Protein AF-V9GYW3-F1 (afdb_monomer)

Organism: Homo sapiens (NCBI:txid9606)

InterPro domains:
  IPR007956 Malonyl-CoA decarboxylase, C-terminal [PF05292] (2-86)
  IPR038917 Malonyl-CoA decarboxylase [PTHR28641] (1-86)
  IPR042303 Malonyl-CoA decarboxylase, C-terminal catalytic domain superfamily [G3DSA:3.40.630.150] (1-90)

pLDDT: mean 86.21, std 8.62, range [50.12, 95.06]

Solvent-accessible surface area (backbone atoms only — not comparable to full-atom values): 5738 Å² total; per-residue (Å²): 124,61,68,54,44,48,76,49,65,45,52,50,88,92,45,74,86,50,60,44,34,41,38,37,32,38,54,29,67,51,87,82,90,48,70,63,64,64,74,70,56,73,74,96,51,86,66,77,61,67,93,53,52,74,32,76,43,77,80,45,78,44,74,68,48,77,91,53,69,89,58,70,60,63,64,56,48,51,60,49,49,55,51,45,47,72,76,49,78,82,121

Structure (mmCIF, N/CA/C/O backbone):
data_AF-V9GYW3-F1
#
_entry.id   AF-V9GYW3-F1
#
loop_
_atom_site.group_PDB
_atom_site.id
_atom_site.type_symbol
_atom_site.label_atom_id
_atom_site.label_alt_id
_atom_site.label_comp_id
_atom_site.label_asym_id
_atom_site.label_entity_id
_atom_site.label_seq_id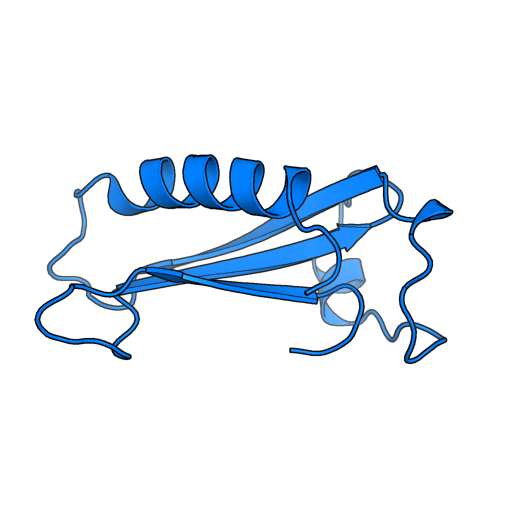
_atom_site.pdbx_PDB_ins_code
_atom_site.Cartn_x
_atom_site.Cartn_y
_atom_site.Cartn_z
_atom_site.occupancy
_atom_site.B_iso_or_equiv
_atom_site.auth_seq_id
_atom_site.auth_comp_id
_atom_site.auth_asym_id
_atom_site.auth_atom_id
_atom_site.pdbx_PDB_model_num
ATOM 1 N N . VAL A 1 1 ? 3.215 10.528 -0.435 1.00 81.75 1 VAL A N 1
ATOM 2 C CA . VAL A 1 1 ? 4.278 9.511 -0.643 1.00 81.75 1 VAL A CA 1
ATOM 3 C C . VAL A 1 1 ? 4.887 9.708 -2.024 1.00 81.75 1 VAL A C 1
ATOM 5 O O . VAL A 1 1 ? 4.249 10.372 -2.828 1.00 81.75 1 VAL A O 1
ATOM 8 N N . GLY A 1 2 ? 6.115 9.234 -2.260 1.00 87.31 2 GLY A N 1
ATOM 9 C CA . GLY A 1 2 ? 6.819 9.410 -3.541 1.00 87.31 2 GLY A CA 1
ATOM 10 C C . GLY A 1 2 ? 6.307 8.500 -4.671 1.00 87.31 2 GLY A C 1
ATOM 11 O O . GLY A 1 2 ? 5.379 7.718 -4.444 1.00 87.31 2 GLY A O 1
ATOM 12 N N . PRO A 1 3 ? 6.916 8.573 -5.870 1.00 89.31 3 PRO A N 1
ATOM 13 C CA . PRO A 1 3 ? 6.555 7.716 -6.997 1.00 89.31 3 PRO A CA 1
ATOM 14 C C . PRO A 1 3 ? 6.794 6.235 -6.672 1.00 89.31 3 PRO A C 1
ATOM 16 O O . PRO A 1 3 ? 7.640 5.881 -5.851 1.00 89.31 3 PRO A O 1
ATOM 19 N N . TYR A 1 4 ? 6.014 5.365 -7.305 1.00 91.38 4 TYR A N 1
ATOM 20 C CA . TYR A 1 4 ? 5.945 3.915 -7.103 1.00 91.38 4 TYR A CA 1
ATOM 21 C C . TYR A 1 4 ? 5.581 3.489 -5.677 1.00 91.38 4 TYR A C 1
ATOM 23 O O . TYR A 1 4 ? 5.734 2.321 -5.303 1.00 91.38 4 TYR A O 1
ATOM 31 N N . ARG A 1 5 ? 5.096 4.418 -4.849 1.00 92.94 5 ARG A N 1
ATOM 32 C CA . ARG A 1 5 ? 4.664 4.156 -3.478 1.00 92.94 5 ARG A CA 1
ATOM 33 C C . ARG A 1 5 ? 3.244 4.655 -3.289 1.00 92.94 5 ARG A C 1
ATOM 35 O O . ARG A 1 5 ? 2.885 5.756 -3.702 1.00 92.94 5 ARG A O 1
ATOM 42 N N . ARG A 1 6 ? 2.429 3.841 -2.628 1.00 92.69 6 ARG A N 1
ATOM 43 C CA . ARG A 1 6 ? 1.092 4.218 -2.169 1.00 92.69 6 ARG A CA 1
ATOM 44 C C . ARG A 1 6 ? 1.001 3.979 -0.671 1.00 92.69 6 ARG A C 1
ATOM 46 O O . ARG A 1 6 ? 1.561 3.019 -0.146 1.00 92.69 6 ARG A O 1
ATOM 53 N N . CYS A 1 7 ? 0.319 4.882 0.019 1.00 93.25 7 CYS A N 1
ATOM 54 C CA . CYS A 1 7 ? 0.038 4.766 1.441 1.00 93.25 7 CYS A CA 1
ATOM 55 C C . CYS A 1 7 ? -1.447 5.027 1.634 1.00 93.25 7 CYS A C 1
ATOM 57 O O . CYS A 1 7 ? -1.956 6.074 1.234 1.00 93.25 7 CYS A O 1
ATOM 59 N N . TYR A 1 8 ? -2.127 4.047 2.210 1.00 92.19 8 TYR A N 1
ATOM 60 C CA . TYR A 1 8 ? -3.542 4.114 2.519 1.00 92.19 8 TYR A CA 1
ATOM 61 C C . TYR A 1 8 ? -3.713 4.047 4.021 1.00 92.19 8 TYR A C 1
ATOM 63 O O . TYR A 1 8 ? -2.948 3.380 4.718 1.00 92.19 8 TYR A O 1
ATOM 71 N N . PHE A 1 9 ? -4.759 4.690 4.516 1.00 91.69 9 PHE A N 1
ATOM 72 C CA . PHE A 1 9 ? -5.164 4.525 5.895 1.00 91.69 9 PHE A CA 1
ATOM 73 C C . PHE A 1 9 ? -6.676 4.387 6.001 1.00 91.69 9 PHE A C 1
ATOM 75 O O . PHE A 1 9 ? -7.434 4.924 5.191 1.00 91.69 9 PHE A O 1
ATOM 82 N N . PHE A 1 10 ? -7.110 3.647 7.013 1.00 88.31 10 PHE A N 1
ATOM 83 C CA . PHE A 1 10 ? -8.503 3.597 7.429 1.00 88.31 10 PHE A CA 1
ATOM 8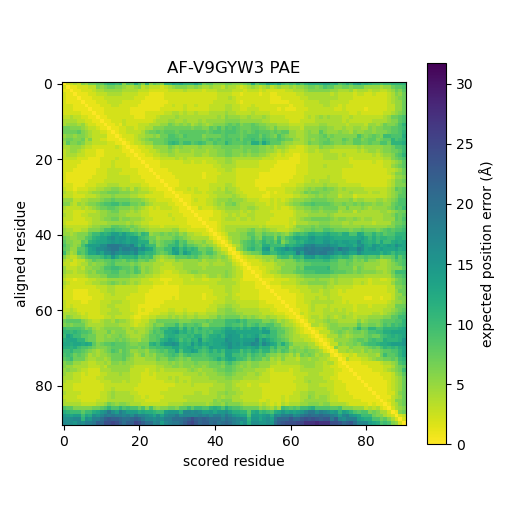4 C C . PHE A 1 10 ? -8.682 4.509 8.639 1.00 88.31 10 PHE A C 1
ATOM 86 O O . PHE A 1 10 ? -7.914 4.398 9.589 1.00 88.31 10 PHE A O 1
ATOM 93 N N . SER A 1 11 ? -9.683 5.386 8.615 1.00 89.38 11 SER A N 1
ATOM 94 C CA . SER A 1 11 ? -10.077 6.224 9.756 1.00 89.38 11 SER A CA 1
ATOM 95 C C . SER A 1 11 ? -11.571 6.058 10.019 1.00 89.38 11 SER A C 1
ATOM 97 O O . SER A 1 11 ? -12.329 5.672 9.125 1.00 89.38 11 SER A O 1
ATOM 99 N N . HIS A 1 12 ? -11.991 6.306 11.256 1.00 86.94 12 HIS A N 1
ATOM 100 C CA . HIS A 1 12 ? -13.404 6.280 11.614 1.00 86.94 12 HIS A CA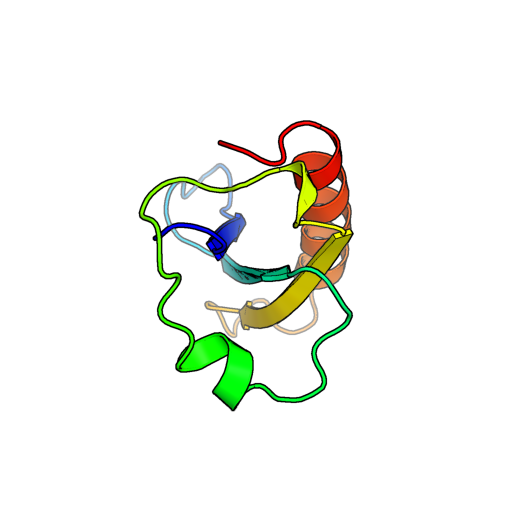 1
ATOM 101 C C . HIS A 1 12 ? -14.079 7.592 11.192 1.00 86.94 12 HIS A C 1
ATOM 103 O O . HIS A 1 12 ? -13.476 8.658 11.283 1.00 86.94 12 HIS A O 1
ATOM 109 N N . CYS A 1 13 ? -15.346 7.546 10.768 1.00 87.31 13 CYS A N 1
ATOM 110 C CA . CYS A 1 13 ? -16.064 8.739 10.296 1.00 87.31 13 CYS A CA 1
ATOM 111 C C . CYS A 1 13 ? -16.172 9.845 11.358 1.00 87.31 13 CYS A C 1
ATOM 113 O O . C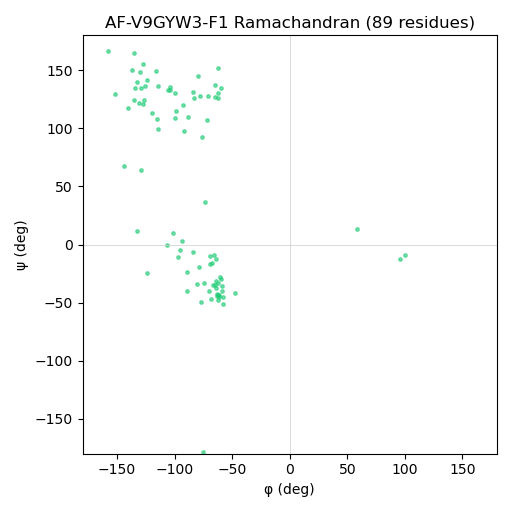YS A 1 13 ? -16.221 11.018 11.004 1.00 87.31 13 CYS A O 1
ATOM 115 N N . SER A 1 14 ? -16.198 9.481 12.644 1.00 88.56 14 SER A N 1
ATOM 116 C CA . SER A 1 14 ? -16.220 10.446 13.755 1.00 88.56 14 SER A CA 1
ATOM 117 C C . SER A 1 14 ? -14.855 11.064 14.069 1.00 88.56 14 SER A C 1
ATOM 119 O O . SER A 1 14 ? -14.817 12.105 14.712 1.00 88.56 14 SER A O 1
ATOM 121 N N . THR A 1 15 ? -13.752 10.446 13.634 1.00 85.25 15 THR A N 1
ATOM 122 C CA . THR A 1 15 ? -12.378 10.947 13.820 1.00 85.25 15 THR A CA 1
ATOM 123 C C . THR A 1 15 ? -11.632 10.958 12.479 1.00 85.25 15 THR A C 1
ATOM 125 O O . THR A 1 15 ? -10.664 10.219 12.270 1.00 85.25 15 THR A O 1
ATOM 128 N N . PRO A 1 16 ? -12.099 11.775 11.514 1.00 85.81 16 PRO A N 1
ATOM 129 C CA . PRO A 1 16 ? -11.469 11.852 10.206 1.00 85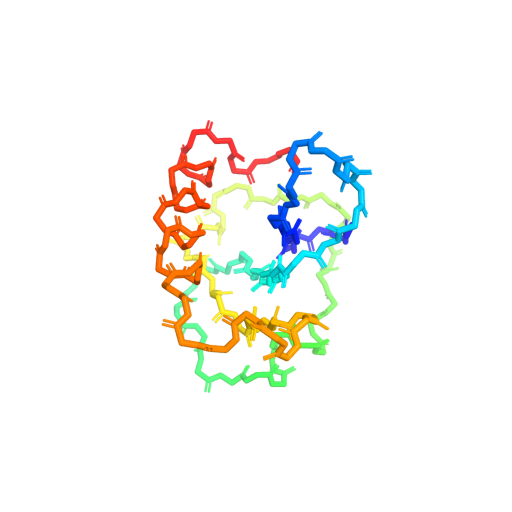.81 16 PRO A CA 1
ATOM 130 C C . PRO A 1 16 ? -10.029 12.357 10.351 1.00 85.81 16 PRO A C 1
ATOM 132 O O . PRO A 1 16 ? -9.772 13.365 11.002 1.00 85.81 16 PRO A O 1
ATOM 135 N N . GLY A 1 17 ? -9.088 11.649 9.730 1.00 84.69 17 GLY A N 1
ATOM 136 C CA . GLY A 1 17 ? -7.665 12.002 9.758 1.00 84.69 17 GLY A CA 1
ATOM 137 C C . GLY A 1 17 ? -6.842 11.284 10.828 1.00 84.69 17 GLY A C 1
ATOM 138 O O . GLY A 1 17 ? -5.620 11.278 10.712 1.00 84.69 17 GLY A O 1
ATOM 139 N N . GLU A 1 18 ? -7.468 10.607 11.795 1.00 88.94 18 GLU A N 1
ATOM 140 C CA . GLU A 1 18 ? -6.753 9.701 12.698 1.00 88.94 18 GLU A CA 1
ATOM 141 C C . GLU A 1 18 ? -6.693 8.293 12.087 1.00 88.94 18 GLU A C 1
ATOM 143 O O . GLU A 1 18 ? -7.723 7.614 11.974 1.00 88.94 18 GLU A O 1
ATOM 148 N N . PRO A 1 19 ? -5.513 7.825 11.643 1.00 89.00 19 PRO A N 1
ATOM 149 C CA . PRO A 1 19 ? -5.397 6.506 11.049 1.00 89.00 19 PRO A CA 1
ATOM 150 C C . PRO A 1 19 ? -5.561 5.448 12.138 1.00 89.00 19 PRO A C 1
ATOM 152 O O . PRO A 1 19 ? -4.848 5.488 13.132 1.00 89.00 19 PRO A O 1
ATOM 155 N N . LEU A 1 20 ? -6.459 4.485 11.932 1.00 89.19 20 LEU A N 1
ATOM 156 C CA . LEU A 1 20 ? -6.613 3.267 12.737 1.00 89.19 20 LEU A CA 1
ATOM 157 C C . LEU A 1 20 ? -5.731 2.137 12.205 1.00 89.19 20 LEU A C 1
ATOM 159 O O . LEU A 1 20 ? -5.135 1.374 12.961 1.00 89.19 20 LEU A O 1
ATOM 163 N N . VAL A 1 21 ? -5.654 2.032 10.879 1.00 89.44 21 VAL A N 1
ATOM 164 C CA . VAL A 1 21 ? -4.788 1.087 10.175 1.00 89.44 21 VAL A CA 1
ATOM 165 C C . VAL A 1 21 ? -4.091 1.832 9.054 1.00 89.44 21 VAL A C 1
ATOM 167 O O . VAL A 1 21 ? -4.746 2.567 8.317 1.00 89.44 21 VAL A O 1
ATOM 170 N N . VAL A 1 22 ? -2.788 1.615 8.910 1.00 91.50 22 VAL A N 1
ATOM 171 C CA . VAL A 1 22 ? -1.964 2.146 7.821 1.00 91.50 22 VAL A CA 1
ATOM 172 C C . VAL A 1 22 ? -1.461 0.990 6.966 1.00 91.50 22 VAL A C 1
ATOM 174 O O . VAL A 1 22 ? -1.039 -0.044 7.487 1.00 91.50 22 VAL A O 1
ATOM 177 N N . LEU A 1 23 ? -1.514 1.170 5.650 1.00 93.69 23 LEU A N 1
ATOM 178 C CA . LEU A 1 23 ? -1.097 0.198 4.655 1.00 93.69 23 LEU A CA 1
ATOM 179 C C . LEU A 1 23 ? -0.123 0.848 3.680 1.00 93.69 23 LEU A C 1
ATOM 181 O O . LEU A 1 23 ? -0.479 1.803 2.988 1.00 93.69 23 LEU A O 1
ATOM 185 N N . HIS A 1 24 ? 1.082 0.296 3.588 1.00 94.12 24 HIS A N 1
ATOM 186 C CA . HIS A 1 24 ? 2.058 0.719 2.596 1.00 94.12 24 HIS A CA 1
ATOM 187 C C . HIS A 1 24 ? 2.161 -0.287 1.457 1.00 94.12 24 HIS A C 1
ATOM 189 O O . HIS A 1 24 ? 2.241 -1.500 1.671 1.00 94.12 24 HIS A O 1
ATOM 195 N N . VAL A 1 25 ? 2.182 0.251 0.241 1.00 94.56 25 VAL A N 1
ATOM 196 C CA . VAL A 1 25 ? 2.218 -0.515 -0.999 1.00 94.56 25 VAL A CA 1
ATOM 197 C C . VAL A 1 25 ? 3.342 0.001 -1.885 1.00 94.56 25 VAL A C 1
ATOM 199 O O . VAL A 1 25 ? 3.498 1.210 -2.069 1.00 94.56 25 VAL A O 1
ATOM 202 N N . ALA A 1 26 ? 4.116 -0.921 -2.445 1.00 94.19 26 ALA A N 1
ATOM 203 C CA . ALA A 1 26 ? 5.087 -0.642 -3.492 1.00 94.19 26 ALA A CA 1
ATOM 204 C C . ALA A 1 26 ? 4.558 -1.147 -4.836 1.00 94.19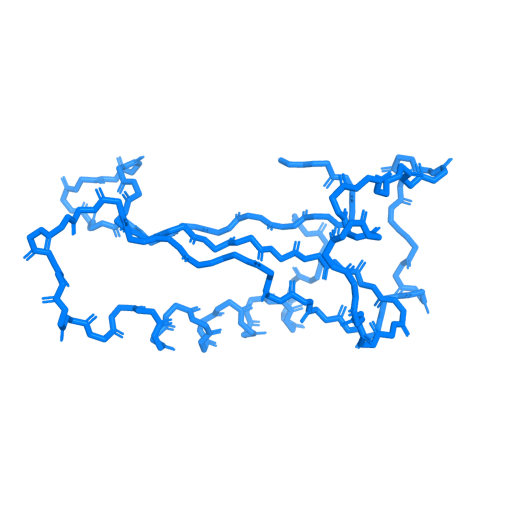 26 ALA A C 1
ATOM 206 O O . ALA A 1 26 ? 4.062 -2.267 -4.921 1.00 94.19 26 ALA A O 1
ATOM 207 N N . LEU A 1 27 ? 4.643 -0.313 -5.868 1.00 92.88 27 LEU A N 1
ATOM 208 C CA . LEU A 1 27 ? 4.280 -0.669 -7.237 1.00 92.88 27 LEU A CA 1
ATOM 209 C C . LEU A 1 27 ? 5.539 -1.157 -7.955 1.00 92.88 27 LEU A C 1
ATOM 211 O O . LEU A 1 27 ? 6.509 -0.409 -8.046 1.00 92.88 27 LEU A O 1
ATOM 215 N N . THR A 1 28 ? 5.532 -2.400 -8.429 1.00 92.19 28 THR A N 1
ATOM 216 C CA . THR A 1 28 ? 6.716 -3.082 -8.976 1.00 92.19 28 THR A CA 1
ATOM 217 C C . THR A 1 28 ? 6.389 -3.813 -10.281 1.00 92.19 28 THR A C 1
ATOM 219 O O . THR A 1 28 ? 5.222 -4.024 -10.622 1.00 92.19 28 THR A O 1
ATOM 222 N N . GLY A 1 29 ? 7.429 -4.194 -11.028 1.00 92.31 29 GLY A N 1
ATOM 223 C CA . GLY A 1 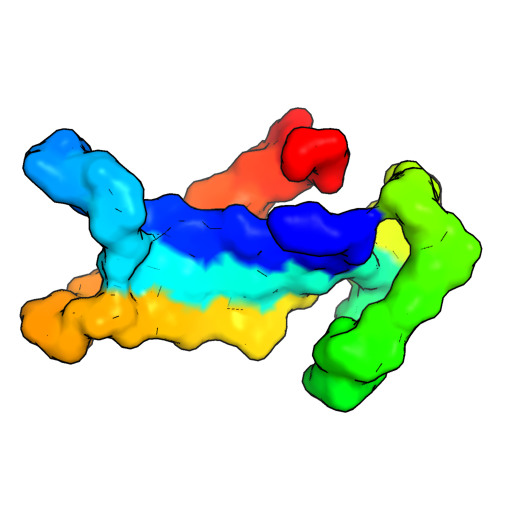29 ? 7.309 -4.990 -12.257 1.00 92.31 29 GLY A CA 1
ATOM 224 C C . GLY A 1 29 ? 7.223 -6.502 -12.028 1.00 92.31 29 GLY A C 1
ATOM 225 O O . GLY A 1 29 ? 6.969 -7.255 -12.971 1.00 92.31 29 GLY A O 1
ATOM 226 N N . ASP A 1 30 ? 7.402 -6.946 -10.788 1.00 93.25 30 ASP A N 1
ATOM 227 C CA . ASP A 1 30 ? 7.423 -8.345 -10.376 1.00 93.25 30 ASP A CA 1
ATOM 228 C C . ASP A 1 30 ? 7.104 -8.480 -8.877 1.00 93.25 30 ASP A C 1
ATOM 230 O O . ASP A 1 30 ? 7.090 -7.497 -8.128 1.00 93.25 30 ASP A O 1
ATOM 234 N N . ILE A 1 31 ? 6.817 -9.704 -8.427 1.00 94.38 31 ILE A N 1
ATOM 235 C CA . ILE A 1 31 ? 6.594 -9.983 -7.004 1.00 94.38 31 ILE A CA 1
ATOM 236 C C . ILE A 1 31 ? 7.937 -9.905 -6.274 1.00 94.38 31 ILE A C 1
ATOM 238 O O . ILE A 1 31 ? 8.761 -10.812 -6.373 1.00 94.38 31 ILE A O 1
ATOM 242 N N . SER A 1 32 ? 8.128 -8.835 -5.501 1.00 92.00 32 SER A N 1
ATOM 243 C CA . SER A 1 32 ? 9.361 -8.634 -4.743 1.00 92.00 32 SER A CA 1
ATOM 244 C C . SER A 1 32 ? 9.555 -9.698 -3.660 1.00 92.00 32 SER A C 1
ATOM 246 O O . SER A 1 32 ? 8.637 -10.032 -2.909 1.00 92.00 32 SER A O 1
ATOM 248 N N . SER A 1 33 ? 10.789 -10.186 -3.547 1.00 92.56 33 SER A N 1
ATOM 249 C CA . SER A 1 33 ? 11.228 -11.164 -2.547 1.00 92.56 33 SER A CA 1
ATOM 250 C C . SER A 1 33 ? 12.104 -10.557 -1.442 1.00 92.56 33 SER A C 1
ATOM 252 O O . SER A 1 33 ? 12.530 -11.270 -0.534 1.00 92.56 33 SER A O 1
ATOM 254 N N . ASN A 1 34 ? 12.388 -9.247 -1.489 1.00 93.12 34 ASN A N 1
ATOM 255 C CA . ASN A 1 34 ? 13.315 -8.590 -0.567 1.00 93.12 34 ASN A CA 1
ATOM 256 C C . ASN A 1 34 ? 12.815 -7.205 -0.130 1.00 93.12 34 ASN A C 1
ATOM 258 O O . ASN A 1 34 ? 12.742 -6.265 -0.920 1.00 93.12 34 ASN A O 1
ATOM 262 N N . ILE A 1 35 ? 12.565 -7.047 1.173 1.00 92.75 35 ILE A N 1
ATOM 263 C CA . ILE A 1 35 ? 12.118 -5.771 1.745 1.00 92.75 35 ILE A CA 1
ATOM 264 C C . ILE A 1 35 ? 13.143 -4.642 1.580 1.00 92.75 35 ILE A C 1
ATOM 266 O O . ILE A 1 35 ? 12.761 -3.493 1.383 1.00 92.75 35 ILE A O 1
ATOM 270 N N . GLN A 1 36 ? 14.444 -4.937 1.611 1.00 92.56 36 GLN A N 1
ATOM 271 C CA . GLN A 1 36 ? 15.475 -3.919 1.409 1.00 92.56 36 GLN A CA 1
ATOM 272 C C . GLN A 1 36 ? 15.447 -3.373 -0.016 1.00 92.56 36 GLN A C 1
ATOM 274 O O . GLN A 1 36 ? 15.680 -2.182 -0.194 1.00 92.56 36 GLN A O 1
ATOM 279 N N . ALA A 1 37 ? 15.127 -4.220 -1.001 1.00 90.06 37 ALA A N 1
ATOM 280 C CA . ALA A 1 37 ? 14.966 -3.790 -2.384 1.00 90.06 37 ALA A CA 1
ATOM 281 C C . ALA A 1 37 ? 13.795 -2.814 -2.530 1.00 90.06 37 ALA A C 1
ATOM 283 O O . ALA A 1 37 ? 13.890 -1.902 -3.331 1.00 90.06 37 ALA A O 1
ATOM 284 N N . ILE A 1 38 ? 12.744 -2.948 -1.712 1.00 91.56 38 ILE A N 1
ATOM 285 C CA . ILE A 1 38 ? 11.612 -2.013 -1.677 1.00 91.56 38 ILE A CA 1
ATOM 286 C C . ILE A 1 38 ? 11.978 -0.729 -0.918 1.00 91.56 38 ILE A C 1
ATOM 288 O O . ILE A 1 38 ? 11.734 0.377 -1.387 1.00 91.56 38 ILE A O 1
ATOM 292 N N . VAL A 1 39 ? 12.548 -0.832 0.281 1.00 88.81 39 VAL A N 1
ATOM 293 C CA . VAL A 1 39 ? 12.754 0.346 1.145 1.00 88.81 39 VAL A CA 1
ATOM 294 C C . VAL A 1 39 ? 13.904 1.231 0.657 1.00 88.81 39 VAL A C 1
ATOM 296 O O . VAL A 1 39 ? 13.839 2.445 0.815 1.00 88.81 39 VAL A O 1
ATOM 299 N N . LYS A 1 40 ? 14.949 0.643 0.062 1.00 85.38 40 LYS A N 1
ATOM 300 C CA . LYS A 1 40 ? 16.125 1.372 -0.446 1.00 85.38 40 LYS A CA 1
ATOM 301 C C . LYS A 1 40 ? 16.015 1.730 -1.930 1.00 85.38 40 LYS A C 1
ATOM 303 O O . LYS A 1 40 ? 16.974 2.258 -2.493 1.00 85.38 40 LYS A O 1
ATOM 308 N N . GLU A 1 41 ? 14.896 1.413 -2.574 1.00 81.88 41 GLU A N 1
ATOM 309 C CA . GLU A 1 41 ? 14.681 1.756 -3.976 1.00 81.88 41 GLU A CA 1
ATOM 310 C C . GLU A 1 41 ? 14.623 3.272 -4.144 1.00 81.88 41 GLU A C 1
ATOM 312 O O . GLU A 1 41 ? 13.830 3.949 -3.490 1.00 81.88 41 GLU A O 1
ATOM 317 N N . HIS A 1 42 ? 15.438 3.789 -5.055 1.00 76.12 42 HIS A N 1
ATOM 318 C CA . HIS A 1 42 ? 15.364 5.173 -5.498 1.00 76.12 42 HIS A CA 1
ATOM 319 C C . HIS A 1 42 ? 14.963 5.132 -6.968 1.00 76.12 42 HIS A C 1
ATOM 321 O O . HIS A 1 42 ? 15.813 4.825 -7.810 1.00 76.12 42 HIS A O 1
ATOM 327 N N . PRO A 1 43 ? 13.675 5.341 -7.293 1.00 74.94 43 PRO A N 1
ATOM 328 C CA . PRO A 1 43 ? 13.242 5.289 -8.674 1.00 74.94 43 PRO A CA 1
ATOM 329 C C . PRO A 1 43 ? 14.003 6.351 -9.482 1.00 74.94 43 PRO A C 1
ATOM 331 O O . PRO A 1 43 ? 14.136 7.488 -9.029 1.00 74.94 43 PRO A O 1
ATOM 334 N N . PRO A 1 44 ? 14.510 6.002 -10.675 1.00 68.44 44 PRO A N 1
ATOM 335 C CA . PRO A 1 44 ? 15.347 6.894 -11.481 1.00 68.44 44 PRO A CA 1
ATOM 336 C C . PRO A 1 44 ? 14.575 8.087 -12.068 1.00 68.44 44 PRO A C 1
ATOM 338 O O . PRO A 1 44 ? 15.182 8.994 -12.629 1.00 68.44 44 PRO A O 1
ATOM 341 N N . SER A 1 45 ? 13.244 8.076 -11.969 1.00 71.62 45 SER A N 1
ATOM 342 C CA . SER A 1 45 ? 12.338 9.085 -12.508 1.00 71.62 45 SER A CA 1
ATOM 343 C C . SER A 1 45 ? 11.318 9.482 -11.448 1.00 71.62 45 SER A C 1
ATOM 345 O O . SER A 1 45 ? 10.767 8.625 -10.753 1.00 71.62 45 SER A O 1
ATOM 347 N N . GLU A 1 46 ? 11.015 10.778 -11.378 1.00 73.69 46 GLU A N 1
ATOM 348 C CA . GLU A 1 46 ? 9.920 11.310 -10.560 1.00 73.69 46 GLU A CA 1
ATOM 349 C C . GLU A 1 46 ? 8.539 10.919 -11.109 1.00 73.69 46 GLU A C 1
ATOM 351 O O . GLU A 1 46 ? 7.539 10.986 -10.397 1.00 73.69 46 GLU A O 1
ATOM 356 N N . THR A 1 47 ? 8.479 10.483 -12.372 1.00 81.94 47 THR A N 1
ATOM 357 C CA . THR A 1 47 ? 7.245 10.076 -13.050 1.00 81.94 47 THR A CA 1
ATOM 358 C C . THR A 1 47 ? 7.146 8.558 -13.157 1.00 81.94 47 THR A C 1
ATOM 360 O O . THR A 1 47 ? 8.086 7.883 -13.583 1.00 81.94 47 THR A O 1
ATOM 363 N N . GLU A 1 48 ? 5.972 8.029 -12.815 1.00 86.06 48 GLU A N 1
ATOM 364 C CA . GLU A 1 48 ? 5.671 6.602 -12.879 1.00 86.06 48 GLU A CA 1
ATOM 365 C C . GLU A 1 48 ? 5.381 6.126 -14.306 1.00 86.06 48 GLU A C 1
ATOM 367 O O . GLU A 1 48 ? 4.502 6.636 -15.006 1.00 86.06 48 GLU A O 1
ATOM 372 N N . GLU A 1 49 ? 6.078 5.075 -14.721 1.00 87.56 49 GLU A N 1
ATOM 373 C CA . GLU A 1 49 ? 5.879 4.416 -16.004 1.00 87.56 49 GLU A CA 1
ATOM 374 C C . GLU A 1 49 ? 4.875 3.273 -15.847 1.00 87.56 49 GLU A C 1
ATOM 376 O O . GLU A 1 49 ? 5.224 2.157 -15.466 1.00 87.56 49 GLU A O 1
ATOM 381 N N . LYS A 1 50 ? 3.610 3.541 -16.190 1.00 83.94 50 LYS A N 1
ATOM 382 C CA . LYS A 1 50 ? 2.492 2.581 -16.079 1.00 83.94 50 LYS A CA 1
ATOM 383 C C . LYS A 1 50 ? 2.808 1.198 -16.642 1.00 83.94 50 LYS A C 1
ATOM 385 O O . LYS A 1 50 ? 2.468 0.194 -16.033 1.00 83.94 50 LYS A O 1
ATOM 390 N N . ASN A 1 51 ? 3.480 1.157 -17.790 1.00 87.75 51 ASN A N 1
ATOM 391 C CA . ASN A 1 51 ? 3.780 -0.085 -18.503 1.00 87.75 51 ASN A CA 1
ATOM 392 C C . ASN A 1 51 ? 4.766 -0.993 -17.749 1.00 87.75 51 ASN A C 1
ATOM 394 O O . ASN A 1 51 ? 4.882 -2.165 -18.087 1.00 87.75 51 ASN A O 1
ATOM 398 N N . LYS A 1 52 ? 5.479 -0.461 -16.748 1.00 88.25 52 LYS A N 1
ATOM 399 C CA . LYS A 1 52 ? 6.425 -1.210 -15.912 1.00 88.25 52 LYS A CA 1
ATOM 400 C C . LYS A 1 52 ? 5.802 -1.718 -14.610 1.00 88.25 52 LYS A C 1
ATOM 402 O O . LYS A 1 52 ? 6.474 -2.425 -13.869 1.00 88.25 52 LYS A O 1
ATOM 407 N N . ILE A 1 53 ? 4.549 -1.367 -14.318 1.00 91.50 53 ILE A N 1
ATOM 408 C CA . ILE A 1 53 ? 3.862 -1.751 -13.082 1.00 91.50 53 ILE A CA 1
ATOM 409 C C . ILE A 1 53 ? 2.963 -2.953 -13.373 1.00 91.50 53 ILE A C 1
ATOM 411 O O . ILE A 1 53 ? 1.987 -2.843 -14.111 1.00 91.50 53 ILE A O 1
ATOM 415 N N . THR A 1 54 ? 3.275 -4.097 -12.772 1.00 92.56 54 THR A N 1
ATOM 416 C CA . THR A 1 54 ? 2.513 -5.351 -12.928 1.00 92.56 54 THR A CA 1
ATOM 417 C C . THR A 1 54 ? 2.040 -5.908 -11.586 1.00 92.56 54 THR A C 1
ATOM 419 O O . THR A 1 54 ? 1.043 -6.628 -11.537 1.00 92.56 54 THR A O 1
ATOM 422 N N . ALA A 1 55 ? 2.725 -5.559 -10.494 1.00 93.12 55 ALA A N 1
ATOM 423 C CA . ALA A 1 55 ? 2.461 -6.050 -9.154 1.00 93.12 55 ALA A CA 1
ATOM 424 C C . ALA A 1 55 ? 2.351 -4.897 -8.145 1.00 93.12 55 ALA A C 1
ATOM 426 O O . ALA A 1 55 ? 2.996 -3.854 -8.262 1.00 93.12 55 ALA A O 1
ATOM 427 N N . ALA A 1 56 ? 1.519 -5.111 -7.127 1.00 94.31 56 ALA A N 1
ATOM 428 C CA . ALA A 1 56 ? 1.377 -4.228 -5.979 1.00 94.31 56 ALA A CA 1
ATOM 429 C C . ALA A 1 56 ? 1.737 -5.006 -4.710 1.00 94.31 56 ALA A C 1
ATOM 431 O O . ALA A 1 56 ? 1.050 -5.955 -4.331 1.00 94.31 56 ALA A O 1
ATOM 432 N N . ILE A 1 57 ? 2.831 -4.613 -4.062 1.00 95.06 57 ILE A N 1
ATOM 433 C CA . ILE A 1 57 ? 3.405 -5.319 -2.920 1.00 95.06 57 ILE A CA 1
ATOM 434 C C . ILE A 1 57 ? 2.989 -4.623 -1.633 1.00 95.06 57 ILE A C 1
ATOM 436 O O . ILE A 1 57 ? 3.469 -3.534 -1.318 1.00 95.06 57 ILE A O 1
ATOM 440 N N . PHE A 1 58 ? 2.110 -5.268 -0.873 1.00 94.38 58 PHE A N 1
ATOM 441 C CA . PHE A 1 58 ? 1.731 -4.848 0.474 1.00 94.38 58 PHE A CA 1
ATOM 442 C C . PHE A 1 58 ? 2.848 -5.225 1.451 1.00 94.38 58 PHE A C 1
ATOM 444 O O . PHE A 1 58 ? 2.891 -6.347 1.948 1.00 94.38 58 PHE A O 1
ATOM 451 N N . TYR A 1 59 ? 3.779 -4.306 1.698 1.00 94.00 59 TYR A N 1
ATOM 452 C CA . TYR A 1 59 ? 4.988 -4.599 2.477 1.00 94.00 59 TYR A CA 1
ATOM 453 C C . TYR A 1 59 ? 4.891 -4.192 3.954 1.00 94.00 59 TYR A C 1
ATOM 455 O O . TYR A 1 59 ? 5.756 -4.548 4.751 1.00 94.00 59 TYR A O 1
ATOM 463 N N . SER A 1 60 ? 3.860 -3.434 4.338 1.00 93.31 60 SER A N 1
ATOM 464 C CA . SER A 1 60 ? 3.610 -3.060 5.732 1.00 93.31 60 SER A CA 1
ATOM 465 C C . SER A 1 60 ? 2.120 -2.829 5.969 1.00 93.31 60 SER A C 1
ATOM 467 O O . SER A 1 60 ? 1.479 -2.078 5.233 1.00 93.31 60 SER A O 1
ATOM 469 N N . ILE A 1 61 ? 1.593 -3.472 7.015 1.00 91.06 61 ILE A N 1
ATOM 470 C CA . ILE A 1 61 ? 0.250 -3.256 7.560 1.00 91.06 61 ILE A CA 1
ATOM 471 C C . ILE A 1 61 ? 0.417 -2.983 9.050 1.00 91.06 61 ILE A C 1
ATOM 473 O O . ILE A 1 61 ? 1.039 -3.778 9.755 1.00 91.06 61 ILE A O 1
ATOM 477 N N . SER A 1 62 ? -0.096 -1.861 9.541 1.00 90.00 62 SER A N 1
ATOM 478 C CA . SER A 1 62 ? 0.104 -1.455 10.934 1.00 90.00 62 SER A CA 1
ATOM 479 C C . SER A 1 6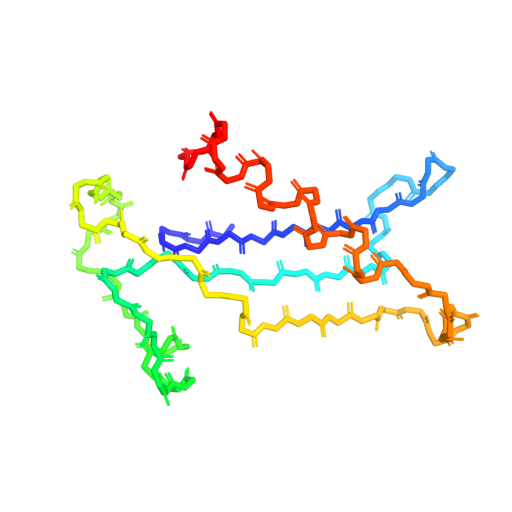2 ? -1.193 -0.962 11.549 1.00 90.00 62 SER A C 1
ATOM 481 O O . SER A 1 62 ? -1.819 -0.044 11.026 1.00 90.00 62 SER A O 1
ATOM 483 N N . LEU A 1 63 ? -1.580 -1.572 12.669 1.00 87.56 63 LEU A N 1
ATOM 484 C CA . LEU A 1 63 ? -2.647 -1.088 13.538 1.00 87.56 63 LEU A CA 1
ATOM 485 C C . LEU A 1 63 ? -2.055 -0.018 14.459 1.00 87.56 63 LEU A C 1
ATOM 487 O O . LEU A 1 63 ? -1.054 -0.263 15.128 1.00 87.56 63 LEU A O 1
ATOM 491 N N . THR A 1 64 ? -2.654 1.163 14.489 1.00 84.94 64 THR A N 1
ATOM 492 C CA . THR A 1 64 ? -2.172 2.287 15.308 1.00 84.94 64 THR A CA 1
ATOM 493 C C . THR A 1 64 ? -2.780 2.279 16.711 1.00 84.94 64 THR A C 1
ATOM 495 O O . THR A 1 64 ? -2.185 2.815 17.642 1.00 84.94 64 THR A O 1
ATOM 498 N N . GLN A 1 65 ? -3.947 1.646 16.879 1.00 81.38 65 GLN A N 1
ATOM 499 C CA . GLN A 1 65 ? -4.673 1.561 18.144 1.00 81.38 65 GLN A CA 1
ATOM 500 C C . GLN A 1 65 ? -4.747 0.116 18.640 1.00 81.38 65 GLN A C 1
ATOM 502 O O . GLN A 1 65 ? -5.508 -0.696 18.117 1.00 81.38 65 GLN A O 1
ATOM 507 N N . GLN A 1 66 ? -4.001 -0.199 19.700 1.00 78.19 66 GLN A N 1
ATOM 508 C CA . GLN A 1 66 ? -3.984 -1.542 20.299 1.00 78.19 66 GLN A CA 1
ATOM 509 C C . GLN A 1 66 ? -5.362 -1.994 20.812 1.00 78.19 66 GLN A C 1
ATOM 511 O O . GLN A 1 66 ? -5.660 -3.183 20.788 1.00 78.19 66 GLN A O 1
ATOM 516 N N . GLY A 1 67 ? -6.236 -1.057 21.198 1.00 81.12 67 GLY A N 1
ATOM 517 C CA . GLY A 1 67 ? -7.605 -1.359 21.636 1.00 81.12 67 GLY A CA 1
ATOM 518 C C . GLY A 1 67 ? -8.503 -1.983 20.559 1.00 81.12 67 GLY A C 1
ATOM 519 O O . GLY A 1 67 ? -9.569 -2.493 20.882 1.00 81.12 67 GLY A O 1
ATOM 520 N N . LEU A 1 68 ? -8.078 -1.971 19.291 1.00 78.12 68 LEU A N 1
ATOM 521 C CA . LEU A 1 68 ? -8.786 -2.589 18.164 1.00 78.12 68 LEU A CA 1
ATOM 522 C C . LEU A 1 68 ? -8.182 -3.940 17.747 1.00 78.12 68 LEU A C 1
ATOM 524 O O . LEU A 1 68 ? -8.533 -4.489 16.700 1.00 78.12 68 LEU A O 1
ATOM 528 N N . GLN A 1 69 ? -7.257 -4.483 18.540 1.00 75.50 69 GLN A N 1
ATOM 529 C CA . GLN A 1 69 ? -6.651 -5.779 18.273 1.00 75.50 69 GLN A CA 1
ATOM 530 C C . GLN A 1 69 ? -7.724 -6.883 18.304 1.00 75.50 69 GLN A C 1
ATOM 532 O O . GLN A 1 69 ? -8.469 -7.017 19.269 1.00 75.50 69 GLN A O 1
ATOM 537 N N . GLY A 1 70 ? -7.809 -7.670 17.227 1.00 73.62 70 GLY A N 1
ATOM 538 C CA . GLY A 1 70 ? -8.829 -8.714 17.048 1.00 73.62 70 GLY A CA 1
ATOM 539 C C . GLY A 1 70 ? -10.008 -8.308 16.158 1.00 73.62 70 GLY A C 1
ATOM 540 O O . GLY A 1 70 ? -10.782 -9.169 15.751 1.00 73.62 70 GLY A O 1
ATOM 541 N N . VAL A 1 71 ? -10.121 -7.031 15.783 1.00 79.31 71 VAL A N 1
ATOM 542 C CA . VAL A 1 71 ? -11.077 -6.587 14.761 1.00 79.31 71 VAL A CA 1
ATOM 543 C C . VAL A 1 71 ? -10.460 -6.784 13.369 1.00 79.31 71 VAL A C 1
ATOM 545 O O . VAL A 1 71 ? -9.339 -6.344 13.112 1.00 79.31 71 VAL A O 1
ATOM 548 N N . GLU A 1 72 ? -11.191 -7.397 12.433 1.00 77.25 72 GLU A N 1
ATOM 549 C CA . GLU A 1 72 ? -10.731 -7.695 11.059 1.00 77.25 72 GLU A CA 1
ATOM 550 C C . GLU A 1 72 ? -10.642 -6.464 10.123 1.00 77.25 72 GLU A C 1
ATOM 552 O O . GLU A 1 72 ? -10.903 -6.531 8.917 1.00 77.25 72 GLU A O 1
ATOM 557 N N . LEU A 1 73 ? -10.232 -5.312 10.656 1.00 78.69 73 LEU A N 1
ATOM 558 C CA . LEU A 1 73 ? -10.041 -4.072 9.896 1.00 78.69 73 LEU A CA 1
ATOM 559 C C . LEU A 1 73 ? -9.011 -4.240 8.768 1.00 78.69 73 LEU A C 1
ATOM 561 O O . LEU A 1 73 ? -9.184 -3.681 7.684 1.00 78.69 73 LEU A O 1
ATOM 565 N N . GLY A 1 74 ? -7.967 -5.046 8.992 1.00 76.81 74 GLY A N 1
ATOM 566 C CA . GLY A 1 74 ? -6.917 -5.307 8.003 1.00 76.81 74 GLY A CA 1
ATOM 567 C C . GLY A 1 74 ? -7.439 -5.995 6.737 1.00 76.81 74 GLY A C 1
ATOM 568 O O . GLY A 1 74 ? -7.178 -5.527 5.630 1.00 76.81 74 GLY A O 1
ATOM 569 N N . THR A 1 75 ? -8.233 -7.060 6.882 1.00 82.44 75 THR A N 1
ATOM 570 C CA . THR A 1 75 ? -8.800 -7.821 5.753 1.00 82.44 75 THR A CA 1
ATOM 571 C C . THR A 1 75 ? -9.702 -6.946 4.885 1.00 82.44 75 THR A C 1
ATOM 573 O O . THR A 1 75 ? -9.624 -6.983 3.652 1.00 82.44 75 THR A O 1
ATOM 576 N N . PHE A 1 76 ? -10.551 -6.132 5.518 1.00 84.69 76 PHE A N 1
ATOM 577 C CA . PHE A 1 76 ? -11.404 -5.186 4.805 1.00 84.69 76 PHE A CA 1
ATOM 578 C C . PHE A 1 76 ? -10.574 -4.134 4.059 1.00 84.69 76 PHE A C 1
ATOM 580 O O . PHE A 1 76 ? -10.838 -3.859 2.884 1.00 84.69 76 PHE A O 1
ATOM 587 N N . LEU A 1 77 ? -9.540 -3.593 4.711 1.00 85.94 77 LEU A N 1
ATOM 588 C CA . LEU A 1 77 ? -8.663 -2.592 4.115 1.00 85.94 77 LEU A CA 1
ATOM 589 C C . LEU A 1 77 ? -7.936 -3.135 2.881 1.00 85.94 77 LEU A C 1
ATOM 591 O O . LEU A 1 77 ? -7.949 -2.470 1.851 1.00 85.94 77 LEU A O 1
ATOM 595 N N . ILE A 1 78 ? -7.381 -4.351 2.938 1.00 89.06 78 ILE A N 1
ATOM 596 C CA . ILE A 1 78 ? -6.704 -4.975 1.787 1.00 89.06 78 ILE A CA 1
ATOM 597 C C . ILE A 1 78 ? -7.665 -5.086 0.602 1.00 89.06 78 ILE A C 1
ATOM 599 O O . ILE A 1 78 ? -7.351 -4.619 -0.491 1.00 89.06 78 ILE A O 1
ATOM 603 N N . LYS A 1 79 ? -8.867 -5.642 0.808 1.00 90.81 79 LYS A N 1
ATOM 604 C CA . LYS A 1 79 ? -9.862 -5.795 -0.269 1.00 90.81 79 LYS A CA 1
ATOM 605 C C . LYS A 1 79 ? -10.242 -4.456 -0.894 1.00 90.81 79 LYS A C 1
ATOM 607 O O . LYS A 1 79 ? -10.417 -4.374 -2.109 1.00 90.81 79 LYS A O 1
ATOM 612 N N . ARG A 1 80 ? -10.381 -3.410 -0.077 1.00 90.31 80 ARG A N 1
ATOM 613 C CA . ARG A 1 80 ? -10.691 -2.064 -0.561 1.00 90.31 80 ARG A CA 1
ATOM 614 C C . ARG A 1 80 ? -9.526 -1.477 -1.348 1.00 90.31 80 ARG A C 1
ATOM 616 O O . ARG A 1 80 ? -9.741 -0.998 -2.453 1.00 90.31 80 ARG A O 1
ATOM 623 N N . VAL A 1 81 ? -8.307 -1.570 -0.826 1.00 92.00 81 VAL A N 1
ATOM 624 C CA . VAL A 1 81 ? -7.117 -1.032 -1.493 1.00 92.00 81 VAL A CA 1
ATOM 625 C C . VAL A 1 81 ? -6.838 -1.750 -2.809 1.00 92.00 81 VAL A C 1
ATOM 627 O O . VAL A 1 81 ? -6.501 -1.092 -3.784 1.00 92.00 81 VAL A O 1
ATOM 630 N N . VAL A 1 82 ? -7.054 -3.064 -2.896 1.00 92.69 82 VAL A N 1
ATOM 631 C CA . VAL A 1 82 ? -6.956 -3.793 -4.172 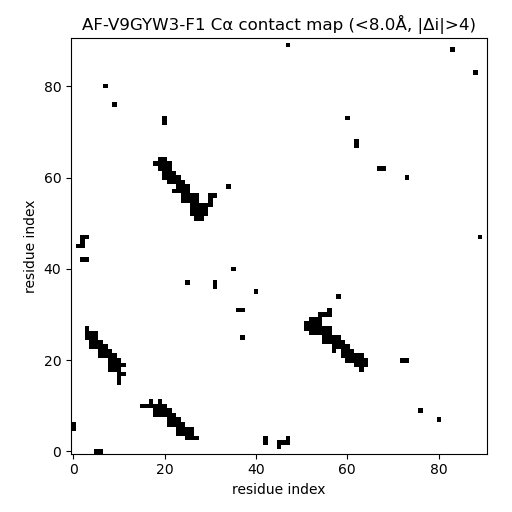1.00 92.69 82 VAL A CA 1
ATOM 632 C C . VAL A 1 82 ? -7.915 -3.212 -5.216 1.00 92.69 82 VAL A C 1
ATOM 634 O O . VAL A 1 82 ? -7.499 -2.961 -6.344 1.00 92.69 82 VAL A O 1
ATOM 637 N N . LYS A 1 83 ? -9.174 -2.941 -4.847 1.00 91.88 83 LYS A N 1
ATOM 638 C CA . LYS A 1 83 ? -10.142 -2.304 -5.758 1.00 91.88 83 LYS A CA 1
ATOM 639 C C . LYS A 1 83 ? -9.712 -0.891 -6.159 1.00 91.88 83 LYS A C 1
ATOM 641 O O . LYS A 1 83 ? -9.809 -0.543 -7.331 1.00 91.88 83 LYS A O 1
ATOM 646 N N . GLU A 1 84 ? -9.213 -0.099 -5.211 1.00 90.81 84 GLU A N 1
ATOM 647 C CA . GLU A 1 84 ? -8.705 1.251 -5.488 1.00 90.81 84 GLU A CA 1
ATOM 648 C C . GLU A 1 84 ? -7.510 1.223 -6.449 1.00 90.81 84 GLU A C 1
ATOM 650 O O . GLU A 1 84 ? -7.482 1.991 -7.404 1.00 90.81 84 GLU A O 1
ATOM 655 N N . LEU A 1 85 ? -6.558 0.305 -6.262 1.00 89.88 85 LEU A N 1
ATOM 656 C CA . LEU A 1 85 ? -5.400 0.150 -7.149 1.00 89.88 85 LEU A CA 1
ATOM 657 C C . LEU A 1 85 ? -5.800 -0.292 -8.561 1.00 89.88 85 LEU A C 1
ATOM 659 O O . LEU A 1 85 ? -5.187 0.144 -9.532 1.00 89.88 85 LEU A O 1
ATOM 663 N N . GLN A 1 86 ? -6.841 -1.120 -8.687 1.00 86.94 86 GLN A N 1
ATOM 664 C CA . GLN A 1 86 ? -7.384 -1.536 -9.983 1.00 86.94 86 GLN A CA 1
ATOM 665 C C . GLN A 1 86 ? -8.101 -0.393 -10.710 1.00 86.94 86 GLN A C 1
ATOM 667 O O . GLN A 1 86 ? -7.972 -0.264 -11.924 1.00 86.94 86 GLN A O 1
ATOM 672 N N . TYR A 1 87 ? -8.853 0.439 -9.984 1.00 83.19 87 TYR A N 1
ATOM 673 C CA . TYR A 1 87 ? -9.593 1.555 -10.577 1.00 83.19 87 TYR A CA 1
ATOM 674 C C . TYR A 1 87 ? -8.706 2.779 -10.840 1.00 83.19 87 TYR A C 1
ATOM 676 O O . TYR A 1 87 ? -8.918 3.522 -11.799 1.00 83.19 87 TYR A O 1
ATOM 684 N N . ARG A 1 88 ? -7.715 3.013 -9.975 1.00 68.62 88 ARG A N 1
ATOM 685 C CA . ARG A 1 88 ? -6.952 4.260 -9.917 1.00 68.62 88 ARG A CA 1
ATOM 686 C C . ARG A 1 88 ? -5.474 4.025 -9.575 1.00 68.62 88 ARG A C 1
ATOM 688 O O . ARG A 1 88 ? -4.999 4.476 -8.534 1.00 68.62 88 ARG A O 1
ATOM 695 N N . PRO A 1 89 ? -4.700 3.387 -10.467 1.00 59.16 89 PRO A N 1
ATOM 696 C CA . PRO A 1 89 ? -3.303 3.059 -10.184 1.00 59.16 89 PRO A CA 1
ATOM 697 C C . PRO A 1 89 ? -2.362 4.276 -10.024 1.00 59.16 89 PRO A C 1
ATOM 699 O O . PRO A 1 89 ? -1.217 4.093 -9.630 1.00 59.16 89 PRO A O 1
ATOM 702 N N . LEU A 1 90 ? -2.795 5.514 -10.315 1.00 55.34 90 LEU A N 1
ATOM 703 C CA . LEU A 1 90 ? -1.916 6.678 -10.577 1.00 55.34 90 LEU A CA 1
ATOM 704 C C . LEU A 1 90 ? -2.278 7.972 -9.837 1.00 55.34 90 LEU A C 1
ATOM 706 O O . LEU A 1 90 ? -1.817 9.042 -10.228 1.00 55.34 90 LEU A O 1
ATOM 710 N N . SER A 1 91 ? -3.175 7.914 -8.853 1.00 50.12 91 SER A N 1
ATOM 711 C CA . SER A 1 91 ? -3.477 9.084 -8.013 1.00 50.12 91 SER A CA 1
ATOM 712 C C . SER A 1 91 ? -2.598 9.129 -6.777 1.00 50.12 91 SER A C 1
ATOM 714 O O . SER A 1 91 ? -2.247 8.034 -6.276 1.00 50.12 91 SER A O 1
#

Sequence (91 aa):
VGPYRRCYFFSHCSTPGEPLVVLHVALTGDISSNIQAIVKEHPPSETEEKNKITAAIFYSISLTQQGLQGVELGTFLIKRVVKELQYRPLS

Foldseek 3Di:
DAPQKDKDFDDDPVDPPDGQKIWIKGFAQDADPDPCCRVVDDPPDSDDDPVGGDDIDGPDMDGPDPVCPPPVPVVVVVVVVVVCCVVPVDD

Secondary structure (DSSP, 8-state):
--TTEEEEEE--TTSTT--SEEEEEEEESS----HHHHHT---S-SS--GGG--EEEEEEEEES-GGGTTSTHHHHHHHHHHHHHHH-TT-

Nearest PDB structures (foldseek):
  4f0x-assembly2_G  TM=9.799E-01  e=2.153E-10  Homo sapiens
  4f0x-assembly2_E  TM=9.804E-01  e=3.147E-10  Homo sapiens
  4f0x-assembly1_A  TM=9.645E-01  e=1.780E-10  Homo sapiens
  4f0x-assembly1_C  TM=9.656E-01  e=2.954E-10  Homo sapiens
  4f0x-assembly2_H  TM=9.652E-01  e=3.147E-10  Homo sapiens

Mean predicted aligned error: 5.29 Å

Radius of gyration: 14.18 Å; Cα contacts (8 Å, |Δi|>4): 111; chains: 1; bounding box: 32×23×40 Å